Protein AF-A0A4Q5QGW1-F1 (afdb_monomer_lite)

pLDDT: mean 91.92, std 2.6, range [81.06, 95.5]

Sequence (68 aa):
MITNVSFKDENTMILDLSNKRSFYIPLDEFPVIAALTSEEREDFEIIDDEYLSFLTIDELYSLKELIG

Structure (mmCIF, N/CA/C/O backbone):
data_AF-A0A4Q5QGW1-F1
#
_entry.id   AF-A0A4Q5QGW1-F1
#
loop_
_atom_site.group_PDB
_atom_site.id
_atom_site.type_symbol
_atom_site.label_atom_id
_atom_site.label_alt_id
_atom_site.label_comp_id
_atom_site.label_asym_id
_atom_site.label_entity_id
_atom_site.label_seq_id
_atom_site.pdbx_PDB_ins_code
_atom_site.Cartn_x
_atom_site.Cartn_y
_atom_site.Cartn_z
_atom_site.occupancy
_atom_site.B_iso_or_equiv
_atom_site.auth_seq_id
_atom_site.auth_comp_id
_atom_site.auth_asym_id
_atom_site.auth_atom_id
_atom_site.pdbx_PDB_model_num
ATOM 1 N N . MET A 1 1 ? 7.826 1.871 -11.988 1.00 89.31 1 MET A N 1
ATOM 2 C CA . MET A 1 1 ? 8.765 2.166 -10.898 1.00 89.31 1 MET A CA 1
ATOM 3 C C . MET A 1 1 ? 8.014 2.897 -9.815 1.00 89.31 1 MET A C 1
ATOM 5 O O . MET A 1 1 ? 7.621 4.046 -10.032 1.00 89.31 1 MET A O 1
ATOM 9 N N . ILE A 1 2 ? 7.750 2.186 -8.728 1.00 91.94 2 ILE A N 1
ATOM 10 C CA . ILE A 1 2 ? 7.220 2.725 -7.481 1.00 91.94 2 ILE A CA 1
ATOM 11 C C . ILE A 1 2 ? 8.303 3.629 -6.896 1.00 91.94 2 ILE A C 1
ATOM 13 O O . ILE A 1 2 ? 9.460 3.234 -6.812 1.00 91.94 2 ILE A O 1
ATOM 17 N N . THR A 1 3 ? 7.947 4.859 -6.553 1.00 93.12 3 THR A N 1
ATOM 18 C CA . THR A 1 3 ? 8.869 5.818 -5.925 1.00 93.12 3 THR A CA 1
ATOM 19 C C . THR A 1 3 ? 8.497 6.128 -4.488 1.00 93.12 3 THR A C 1
ATOM 21 O O . THR A 1 3 ? 9.356 6.554 -3.725 1.00 93.12 3 THR A O 1
ATOM 24 N N . ASN A 1 4 ? 7.226 5.957 -4.134 1.00 93.12 4 ASN A N 1
ATOM 25 C CA . ASN A 1 4 ? 6.731 6.200 -2.791 1.00 93.12 4 ASN A CA 1
ATOM 26 C C . ASN A 1 4 ? 5.424 5.431 -2.578 1.00 93.12 4 ASN A C 1
ATOM 28 O O . ASN A 1 4 ? 4.634 5.273 -3.515 1.00 93.12 4 ASN A O 1
ATOM 32 N N . VAL A 1 5 ? 5.200 4.997 -1.341 1.00 93.75 5 VAL A N 1
ATOM 33 C CA . VAL A 1 5 ? 3.929 4.444 -0.873 1.00 93.75 5 VAL A CA 1
ATOM 34 C C . VAL A 1 5 ? 3.529 5.231 0.363 1.00 93.75 5 VAL A C 1
ATOM 36 O O . VAL A 1 5 ? 4.346 5.493 1.241 1.00 93.75 5 VAL A O 1
ATOM 39 N N . SER A 1 6 ? 2.281 5.676 0.404 1.00 93.56 6 SER A N 1
ATOM 40 C CA . SER A 1 6 ? 1.735 6.409 1.542 1.00 93.56 6 SER A CA 1
ATOM 41 C C . SER A 1 6 ? 0.274 6.051 1.751 1.00 93.56 6 SER A C 1
ATOM 43 O O . SER A 1 6 ? -0.379 5.504 0.866 1.00 93.56 6 SER A O 1
ATOM 45 N N . PHE A 1 7 ? -0.257 6.373 2.923 1.00 92.69 7 PHE A N 1
ATOM 46 C CA . PHE A 1 7 ? -1.636 6.073 3.282 1.00 92.69 7 PHE A CA 1
ATOM 47 C C . PHE A 1 7 ? -2.341 7.371 3.633 1.00 92.69 7 PHE A C 1
ATOM 49 O O . PHE A 1 7 ? -1.862 8.154 4.452 1.00 92.69 7 PHE A O 1
ATOM 56 N N . LYS A 1 8 ? -3.471 7.631 2.975 1.00 88.50 8 LYS A N 1
ATOM 57 C CA . LYS A 1 8 ? -4.272 8.830 3.253 1.00 88.50 8 LYS A CA 1
ATOM 58 C C . LYS A 1 8 ? -5.143 8.641 4.492 1.00 88.50 8 LYS A C 1
ATOM 60 O O . LYS A 1 8 ? -5.365 9.585 5.245 1.00 88.50 8 LYS A O 1
ATOM 65 N N . ASP A 1 9 ? -5.667 7.434 4.644 1.00 86.50 9 ASP A N 1
ATOM 66 C CA 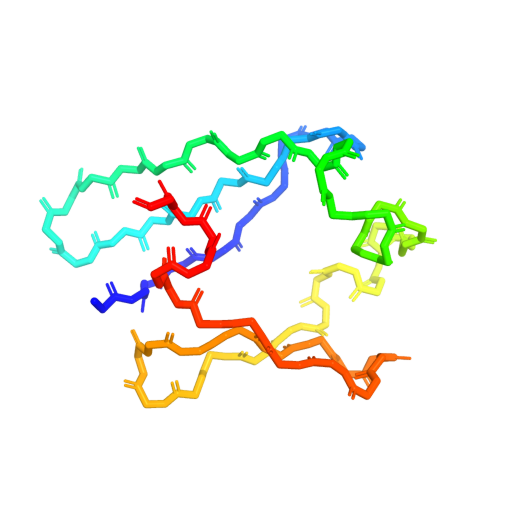. ASP A 1 9 ? -6.561 6.992 5.704 1.00 86.50 9 ASP A CA 1
ATOM 67 C C . ASP A 1 9 ? -6.490 5.459 5.817 1.00 86.50 9 ASP A C 1
ATOM 69 O O . ASP A 1 9 ? -5.689 4.805 5.144 1.00 86.50 9 ASP A O 1
ATOM 73 N N . GLU A 1 10 ? -7.331 4.875 6.668 1.00 84.94 10 GLU A N 1
ATOM 74 C CA . GLU A 1 10 ? -7.374 3.426 6.885 1.00 84.94 10 GLU A CA 1
ATOM 75 C C . GLU A 1 10 ? -7.790 2.632 5.636 1.00 84.94 10 GLU A C 1
ATOM 77 O O . GLU A 1 10 ? -7.515 1.433 5.576 1.00 84.94 10 GLU A O 1
ATOM 82 N N . ASN A 1 11 ? -8.367 3.291 4.625 1.00 90.81 11 ASN A N 1
ATOM 83 C CA . ASN A 1 11 ? -9.003 2.653 3.474 1.00 90.81 11 ASN A CA 1
ATOM 84 C C . ASN A 1 11 ? -8.300 2.933 2.142 1.00 90.81 11 ASN A C 1
ATOM 86 O O . ASN A 1 11 ? -8.642 2.303 1.146 1.00 90.81 11 ASN A O 1
ATOM 90 N N . THR A 1 12 ? -7.358 3.876 2.091 1.00 94.00 12 THR A N 1
ATOM 91 C CA . THR A 1 12 ? -6.764 4.334 0.830 1.00 94.00 12 THR A CA 1
ATOM 92 C C . THR A 1 12 ? -5.246 4.350 0.901 1.00 94.00 12 THR A C 1
ATOM 94 O O . THR A 1 12 ? -4.650 5.153 1.629 1.00 94.00 12 THR A O 1
ATOM 97 N N . MET A 1 13 ? -4.624 3.527 0.061 1.00 94.62 13 MET A N 1
ATOM 98 C CA . MET A 1 13 ? -3.196 3.577 -0.227 1.00 94.62 13 MET A CA 1
ATOM 99 C C . MET A 1 13 ? -2.945 4.457 -1.453 1.00 94.62 13 MET A C 1
ATOM 101 O O . MET A 1 13 ? -3.688 4.431 -2.431 1.00 94.62 13 MET A O 1
ATOM 105 N N . ILE A 1 14 ? -1.897 5.265 -1.395 1.00 95.50 14 ILE A N 1
ATOM 106 C CA . ILE A 1 14 ? -1.432 6.111 -2.486 1.00 95.50 14 ILE A CA 1
ATOM 107 C C . ILE A 1 14 ? -0.071 5.596 -2.920 1.00 95.50 14 ILE A C 1
ATOM 109 O O . ILE A 1 14 ? 0.867 5.531 -2.125 1.00 95.50 14 ILE A O 1
ATOM 113 N N . LEU A 1 15 ? 0.028 5.270 -4.201 1.00 94.75 15 LEU A N 1
ATOM 114 C CA . LEU A 1 15 ? 1.234 4.752 -4.813 1.00 94.75 15 LEU A CA 1
ATOM 115 C C . LEU A 1 15 ? 1.749 5.742 -5.858 1.00 94.75 15 LEU A C 1
ATOM 117 O O . LEU A 1 15 ? 1.125 5.931 -6.907 1.00 94.75 15 LEU A O 1
ATOM 121 N N . ASP A 1 16 ? 2.883 6.379 -5.578 1.00 95.06 16 ASP A N 1
ATOM 122 C CA . ASP A 1 16 ? 3.499 7.337 -6.493 1.00 95.06 16 ASP A CA 1
ATOM 123 C C . ASP A 1 16 ? 4.518 6.641 -7.386 1.00 95.06 16 ASP A C 1
ATOM 125 O O . ASP A 1 16 ? 5.347 5.851 -6.927 1.00 95.06 16 ASP A O 1
ATOM 129 N N . LEU A 1 17 ? 4.490 6.982 -8.671 1.00 94.38 17 LEU A N 1
ATOM 130 C CA . LEU A 1 17 ? 5.388 6.442 -9.680 1.00 94.38 17 LEU A CA 1
ATOM 131 C C . LEU A 1 17 ? 6.373 7.491 -10.196 1.00 94.38 17 LEU A C 1
ATOM 133 O O . LEU A 1 17 ? 6.081 8.688 -10.270 1.00 94.38 17 LEU A O 1
ATOM 137 N N . SER A 1 18 ? 7.503 7.014 -10.722 1.00 94.50 18 SER A N 1
ATOM 138 C CA . SER A 1 18 ? 8.561 7.859 -11.304 1.00 94.50 18 SER A CA 1
ATOM 139 C C . SER A 1 18 ? 8.100 8.760 -12.457 1.00 94.50 18 SER A C 1
ATOM 141 O O . SER A 1 18 ? 8.711 9.790 -12.742 1.00 94.50 18 SER A O 1
ATOM 143 N N . ASN A 1 19 ? 6.988 8.418 -13.110 1.00 93.69 19 ASN A N 1
ATOM 144 C CA . ASN A 1 19 ? 6.371 9.217 -14.170 1.00 93.69 19 ASN A CA 1
ATOM 145 C C . ASN A 1 19 ? 5.455 10.342 -13.645 1.00 93.69 19 ASN A C 1
ATOM 147 O O . ASN A 1 19 ? 4.710 10.926 -14.436 1.00 93.69 19 ASN A O 1
ATOM 151 N N . LYS A 1 20 ? 5.513 10.652 -12.341 1.00 93.38 20 LYS A N 1
ATOM 152 C CA . LYS A 1 20 ? 4.683 11.650 -11.643 1.00 93.38 20 LYS A CA 1
ATOM 153 C C . LYS A 1 20 ? 3.190 11.316 -11.610 1.00 93.38 20 LYS A C 1
ATOM 155 O O . LYS A 1 20 ? 2.371 12.210 -11.398 1.00 93.38 20 LYS A O 1
ATOM 160 N N . ARG A 1 21 ? 2.819 10.060 -11.864 1.00 93.44 21 ARG A N 1
ATOM 161 C CA . ARG A 1 21 ? 1.454 9.582 -11.635 1.00 93.44 21 ARG A CA 1
ATOM 162 C C . ARG A 1 21 ? 1.349 9.033 -10.223 1.00 93.44 21 ARG A C 1
ATOM 164 O O . ARG A 1 21 ? 2.266 8.359 -9.766 1.00 93.44 21 ARG A O 1
ATOM 171 N N . SER A 1 22 ? 0.200 9.266 -9.613 1.00 95.00 22 SER A N 1
ATOM 172 C CA . SER A 1 22 ? -0.184 8.673 -8.340 1.00 95.00 22 SER A CA 1
ATOM 173 C C . SER A 1 22 ? -1.419 7.816 -8.569 1.00 95.00 22 SER A C 1
ATOM 175 O O . SER A 1 22 ? -2.364 8.258 -9.231 1.00 95.00 22 SER A O 1
ATOM 177 N N . PHE A 1 23 ? -1.400 6.598 -8.047 1.00 94.62 23 PHE A N 1
ATOM 178 C CA . PHE A 1 23 ? -2.545 5.697 -8.033 1.00 94.62 23 PHE A CA 1
ATOM 179 C C . PHE A 1 23 ? -3.163 5.703 -6.643 1.00 94.62 23 PHE A C 1
ATOM 181 O O . PHE A 1 23 ? -2.454 5.606 -5.646 1.00 94.62 23 PHE A O 1
ATOM 188 N N . TYR A 1 24 ? -4.485 5.837 -6.596 1.00 94.44 24 TYR A N 1
ATOM 189 C CA . TYR A 1 24 ? -5.267 5.718 -5.372 1.00 94.44 24 TYR A CA 1
ATOM 190 C C . TYR A 1 24 ? -5.859 4.319 -5.358 1.00 94.44 24 TYR A C 1
ATOM 192 O O . TYR A 1 24 ? -6.718 4.008 -6.181 1.00 94.44 24 TYR A O 1
ATOM 200 N N . ILE A 1 25 ? -5.349 3.490 -4.460 1.00 93.75 25 ILE A N 1
ATOM 201 C CA . ILE A 1 25 ? -5.674 2.077 -4.358 1.00 93.75 25 ILE A CA 1
ATOM 202 C C . ILE A 1 25 ? -6.592 1.910 -3.147 1.00 93.75 25 ILE A C 1
ATOM 204 O O . ILE A 1 25 ? -6.181 2.234 -2.025 1.00 93.75 25 ILE A O 1
ATOM 208 N N . PRO A 1 26 ? -7.839 1.463 -3.352 1.00 93.44 26 PRO A N 1
ATOM 209 C CA . PRO A 1 26 ? -8.748 1.202 -2.254 1.00 93.44 26 PRO A CA 1
ATOM 210 C C . PRO A 1 26 ? -8.346 -0.121 -1.577 1.00 93.44 26 PRO A C 1
ATOM 212 O O . PRO A 1 26 ? -8.088 -1.129 -2.229 1.00 93.44 26 PRO A O 1
ATOM 215 N N . LEU A 1 27 ? -8.203 -0.101 -0.252 1.00 91.81 27 LEU A N 1
ATOM 216 C CA . LEU A 1 27 ? -7.695 -1.235 0.529 1.00 91.81 27 LEU A CA 1
ATOM 217 C C . LEU A 1 27 ? -8.753 -2.312 0.798 1.00 91.81 27 LEU A C 1
ATOM 219 O O . LEU A 1 27 ? -8.413 -3.388 1.279 1.00 91.81 27 LEU A O 1
ATOM 223 N N . ASP A 1 28 ? -10.020 -2.067 0.473 1.00 91.50 28 ASP A N 1
ATOM 224 C CA . ASP A 1 28 ? -11.078 -3.082 0.531 1.00 91.50 28 ASP A CA 1
ATOM 225 C C . ASP A 1 28 ? -10.830 -4.251 -0.438 1.00 91.50 28 ASP A C 1
ATOM 227 O O . ASP A 1 28 ? -11.238 -5.378 -0.153 1.00 91.50 28 ASP A O 1
ATOM 231 N N . GLU A 1 29 ? -10.099 -4.011 -1.529 1.00 89.81 29 GLU A N 1
ATOM 232 C CA . GLU A 1 29 ? -9.615 -5.047 -2.450 1.00 89.81 29 GLU A CA 1
ATOM 233 C C . GLU A 1 29 ? -8.389 -5.812 -1.910 1.00 89.81 29 GLU A C 1
ATOM 235 O O . GLU A 1 29 ? -8.091 -6.914 -2.374 1.00 89.81 29 GLU A O 1
ATOM 240 N N . PHE A 1 30 ? -7.720 -5.280 -0.881 1.00 91.75 30 PHE A N 1
ATOM 241 C CA . PHE A 1 30 ? -6.499 -5.827 -0.281 1.00 91.75 30 PHE A CA 1
ATOM 242 C C . PHE A 1 30 ? -6.688 -6.057 1.229 1.00 91.75 30 PHE A C 1
ATOM 244 O O . PHE A 1 30 ? -6.086 -5.355 2.049 1.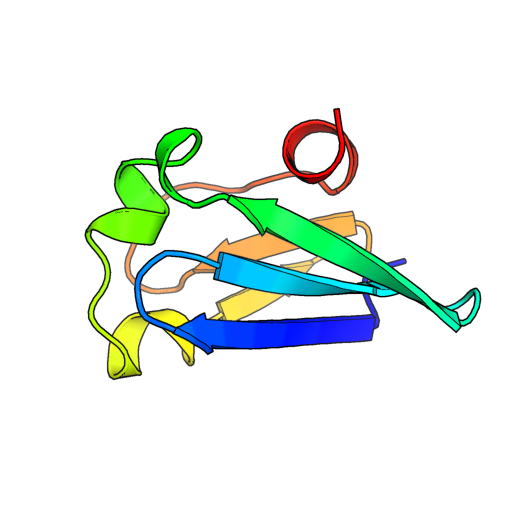00 91.75 30 PHE A O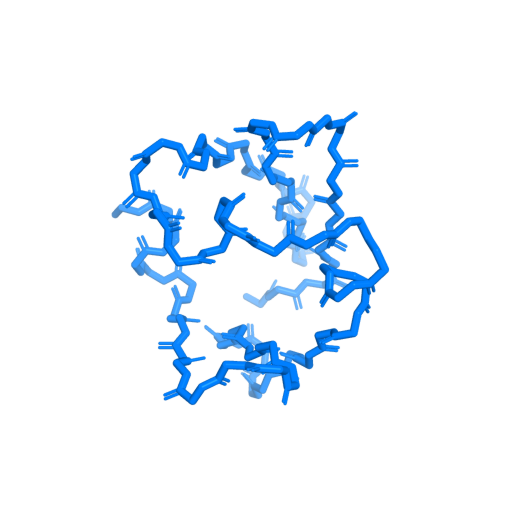 1
ATOM 251 N N . PRO A 1 31 ? -7.506 -7.051 1.636 1.00 90.50 31 PRO A N 1
ATOM 252 C CA . PRO A 1 31 ? -7.905 -7.241 3.033 1.00 90.50 31 PRO A CA 1
ATOM 253 C C . PRO A 1 31 ? -6.730 -7.485 3.989 1.00 90.50 31 PRO A C 1
ATOM 255 O O . PRO A 1 31 ? -6.832 -7.175 5.173 1.00 90.50 31 PRO A O 1
ATOM 258 N N . VAL A 1 32 ? -5.613 -8.016 3.488 1.00 92.31 32 VAL A N 1
ATOM 259 C CA . VAL A 1 32 ? -4.397 -8.258 4.277 1.00 92.31 32 VAL A CA 1
ATOM 260 C C . VAL A 1 32 ? -3.701 -6.938 4.617 1.00 92.31 32 VAL A C 1
ATOM 262 O O . VAL A 1 32 ? -3.417 -6.691 5.784 1.00 92.31 32 VAL A O 1
ATOM 265 N N . ILE A 1 33 ? -3.525 -6.044 3.636 1.00 92.12 33 ILE A N 1
ATOM 266 C CA . ILE A 1 33 ? -2.990 -4.690 3.860 1.00 92.12 33 ILE A CA 1
ATOM 267 C C . ILE A 1 33 ? -3.961 -3.874 4.727 1.00 92.12 33 ILE A C 1
ATOM 269 O O . ILE A 1 33 ? -3.542 -3.139 5.620 1.00 92.12 33 ILE A O 1
ATOM 273 N N . ALA A 1 34 ? -5.273 -4.023 4.511 1.00 92.19 34 ALA A N 1
ATOM 274 C CA . ALA A 1 34 ? -6.292 -3.344 5.309 1.00 92.19 34 ALA A CA 1
ATOM 275 C C . ALA A 1 34 ? -6.246 -3.733 6.797 1.00 92.19 34 ALA A C 1
ATOM 277 O O . ALA A 1 34 ? -6.535 -2.896 7.652 1.00 92.19 34 ALA A O 1
ATOM 278 N N . ALA A 1 35 ? -5.864 -4.974 7.112 1.00 92.50 35 ALA A N 1
ATOM 279 C CA . ALA A 1 35 ? -5.756 -5.463 8.484 1.00 92.50 35 ALA A CA 1
ATOM 280 C C . ALA A 1 35 ? -4.531 -4.920 9.243 1.00 92.50 35 ALA A C 1
ATOM 282 O O . ALA A 1 35 ? -4.499 -5.026 10.470 1.00 92.50 35 ALA A O 1
ATOM 283 N N . LEU A 1 36 ? -3.555 -4.332 8.542 1.00 91.88 36 LEU A N 1
ATOM 284 C CA . LEU A 1 36 ? -2.381 -3.719 9.156 1.00 91.88 36 LEU A CA 1
ATOM 285 C C . LEU A 1 36 ? -2.747 -2.450 9.924 1.00 91.88 36 LEU A C 1
ATOM 287 O O . LEU A 1 36 ? -3.528 -1.617 9.449 1.00 91.88 36 LEU A O 1
ATOM 291 N N . THR A 1 37 ? -2.113 -2.268 11.078 1.00 91.62 37 THR A N 1
ATOM 292 C CA . THR A 1 37 ? -2.129 -1.005 11.822 1.00 91.62 37 THR A CA 1
ATOM 293 C C . THR A 1 37 ? -1.355 0.082 11.076 1.00 91.62 37 THR A C 1
ATOM 295 O O . THR A 1 37 ? -0.546 -0.199 10.195 1.00 91.62 37 THR A O 1
ATOM 298 N N . SER A 1 38 ? -1.570 1.349 11.436 1.00 88.69 38 SER A N 1
ATOM 299 C CA . SER A 1 38 ? -0.855 2.466 10.805 1.00 88.69 38 SER A CA 1
ATOM 300 C C . SER A 1 38 ? 0.668 2.351 10.917 1.00 88.69 38 SER A C 1
ATOM 302 O O . SER A 1 38 ? 1.353 2.725 9.978 1.00 88.69 38 SER A O 1
ATOM 304 N N . GLU A 1 39 ? 1.185 1.811 12.025 1.00 90.31 39 GLU A N 1
ATOM 305 C CA . GLU A 1 39 ? 2.625 1.592 12.231 1.00 90.31 39 GLU A CA 1
ATOM 306 C C . GLU A 1 39 ? 3.153 0.497 11.291 1.00 90.31 39 GLU A C 1
ATOM 308 O O . GLU A 1 39 ? 4.105 0.715 10.553 1.00 90.31 39 GLU A O 1
ATOM 313 N N . GLU A 1 40 ? 2.461 -0.641 11.206 1.00 92.19 40 GLU A N 1
ATOM 314 C CA . GLU A 1 40 ? 2.857 -1.751 10.326 1.00 92.19 40 GLU A CA 1
ATOM 315 C C . GLU A 1 40 ? 2.778 -1.394 8.835 1.00 92.19 40 GLU A C 1
ATOM 317 O O . GLU A 1 40 ? 3.499 -1.958 8.017 1.00 92.19 40 GLU A O 1
ATOM 322 N N . ARG A 1 41 ? 1.900 -0.454 8.467 1.00 90.38 41 ARG A N 1
ATOM 323 C CA . ARG A 1 41 ? 1.794 0.063 7.095 1.00 90.38 41 ARG A CA 1
ATOM 324 C C . ARG A 1 41 ? 2.965 0.958 6.706 1.00 90.38 41 ARG A C 1
ATOM 326 O O . ARG A 1 41 ? 3.221 1.100 5.514 1.00 90.38 41 ARG A O 1
ATOM 333 N N . GLU A 1 42 ? 3.632 1.588 7.670 1.00 89.12 42 GLU A N 1
ATOM 334 C CA . GLU A 1 42 ? 4.835 2.393 7.421 1.00 89.12 42 GLU A CA 1
ATOM 335 C C . GLU A 1 42 ? 6.084 1.510 7.265 1.00 89.12 42 GLU A C 1
ATOM 337 O O . GLU A 1 42 ? 7.020 1.893 6.561 1.00 89.12 42 GLU A O 1
ATOM 342 N N . ASP A 1 43 ? 6.056 0.296 7.820 1.00 92.38 43 ASP A N 1
ATOM 343 C CA . ASP A 1 43 ? 7.110 -0.712 7.699 1.00 92.38 43 ASP A CA 1
ATOM 344 C C . ASP A 1 43 ? 6.971 -1.531 6.400 1.00 92.38 43 ASP A C 1
ATOM 346 O O . ASP A 1 43 ? 6.647 -2.725 6.400 1.00 92.38 43 ASP A O 1
ATOM 350 N N . PHE A 1 44 ? 7.245 -0.883 5.265 1.00 92.38 44 PHE A N 1
ATOM 351 C CA . PHE A 1 44 ? 7.262 -1.514 3.943 1.00 92.38 44 PHE A CA 1
ATOM 352 C C . PHE A 1 44 ? 8.611 -1.381 3.227 1.00 92.38 44 PHE A C 1
ATOM 354 O O . PHE A 1 44 ? 9.406 -0.476 3.477 1.00 92.38 44 PHE A O 1
ATOM 361 N N . GLU A 1 45 ? 8.831 -2.260 2.254 1.00 93.56 45 GLU A N 1
ATOM 362 C CA . GLU A 1 45 ? 9.959 -2.231 1.333 1.00 93.56 45 GLU A CA 1
ATOM 363 C C . GLU A 1 45 ? 9.476 -2.259 -0.118 1.00 93.56 45 GLU A C 1
ATOM 365 O O . GLU A 1 45 ? 8.540 -2.975 -0.484 1.00 93.56 45 GLU A O 1
ATOM 370 N N . ILE A 1 46 ? 10.151 -1.476 -0.961 1.00 93.69 46 ILE A N 1
ATOM 371 C CA . ILE A 1 46 ? 9.990 -1.523 -2.413 1.00 93.69 46 ILE A CA 1
ATOM 372 C C . ILE A 1 46 ? 11.134 -2.363 -2.978 1.00 93.69 46 ILE A C 1
ATOM 374 O O . ILE A 1 46 ? 12.303 -2.023 -2.791 1.00 93.69 46 ILE A O 1
ATOM 378 N N . ILE A 1 47 ? 10.798 -3.437 -3.691 1.00 94.00 47 ILE A N 1
ATOM 379 C CA . ILE A 1 47 ? 11.766 -4.369 -4.280 1.00 94.00 47 ILE A CA 1
ATOM 380 C C . ILE A 1 47 ? 11.745 -4.212 -5.801 1.00 94.00 47 ILE A C 1
ATOM 382 O O . ILE A 1 47 ? 10.678 -4.199 -6.421 1.00 94.00 47 ILE A O 1
ATOM 386 N N . ASP A 1 48 ? 12.930 -4.068 -6.399 1.00 93.50 48 ASP A N 1
ATOM 387 C CA . ASP A 1 48 ? 13.141 -3.903 -7.847 1.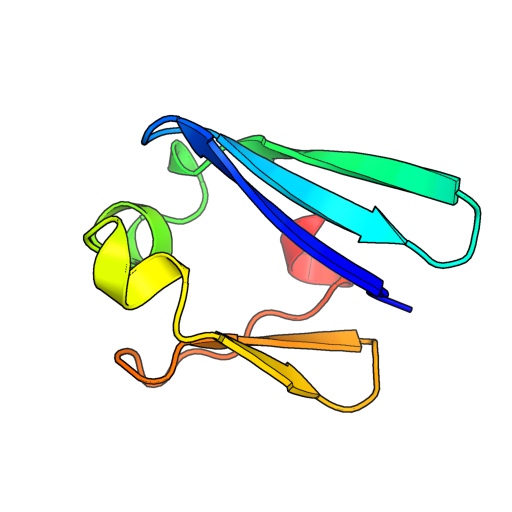00 93.50 48 ASP A CA 1
ATOM 388 C C . ASP A 1 48 ? 12.288 -2.793 -8.495 1.00 93.50 48 ASP A C 1
ATOM 390 O O . ASP A 1 48 ? 11.948 -2.860 -9.674 1.00 93.50 48 ASP A O 1
ATOM 394 N N . ASP A 1 49 ? 11.905 -1.772 -7.723 1.00 92.31 49 ASP A N 1
ATOM 395 C CA . ASP A 1 49 ? 10.996 -0.687 -8.122 1.00 92.31 49 ASP A CA 1
ATOM 396 C C . ASP A 1 49 ? 9.612 -1.152 -8.635 1.00 92.31 49 ASP A C 1
ATOM 398 O O . ASP A 1 49 ? 8.841 -0.351 -9.181 1.00 92.31 49 ASP A O 1
ATOM 402 N N . GLU A 1 50 ? 9.275 -2.432 -8.498 1.00 93.56 50 GLU A N 1
ATOM 403 C CA . GLU A 1 50 ? 8.073 -3.040 -9.077 1.00 93.56 50 GLU A CA 1
ATOM 404 C C . GLU A 1 50 ? 7.251 -3.839 -8.073 1.00 93.56 50 GLU A C 1
ATOM 406 O O . GLU A 1 50 ? 6.105 -4.152 -8.385 1.00 93.56 50 GLU A O 1
ATOM 411 N N . TYR A 1 51 ? 7.777 -4.126 -6.886 1.00 94.44 51 TYR A N 1
ATOM 412 C CA . TYR A 1 51 ? 7.066 -4.875 -5.858 1.00 94.44 51 TYR A CA 1
ATOM 413 C C . TYR A 1 51 ? 7.012 -4.107 -4.545 1.00 94.44 51 TYR A C 1
ATOM 415 O O . TYR A 1 51 ? 7.934 -3.365 -4.211 1.00 94.44 51 TYR A O 1
ATOM 423 N N . LEU A 1 52 ? 5.929 -4.319 -3.808 1.00 94.12 52 LEU A N 1
ATOM 424 C CA . LEU A 1 52 ? 5.686 -3.810 -2.471 1.00 94.12 52 LEU A CA 1
ATOM 425 C C . LEU A 1 52 ? 5.583 -4.993 -1.508 1.00 94.12 52 LEU A C 1
ATOM 427 O O . LEU A 1 52 ? 4.739 -5.871 -1.691 1.00 94.12 52 LEU A O 1
ATOM 431 N N . SER A 1 53 ? 6.437 -4.995 -0.492 1.00 93.44 53 SER A N 1
ATOM 432 C CA . SER A 1 53 ? 6.431 -5.961 0.606 1.00 93.44 53 SER A CA 1
ATOM 433 C C . SER A 1 53 ? 6.202 -5.211 1.909 1.00 93.44 53 SER A C 1
ATOM 435 O O . SER A 1 53 ? 6.829 -4.178 2.120 1.00 93.44 53 SER A O 1
ATOM 437 N N . PHE A 1 54 ? 5.363 -5.725 2.803 1.00 93.19 54 PHE A N 1
ATOM 438 C CA . PHE A 1 54 ? 5.279 -5.209 4.175 1.00 93.19 54 PHE A CA 1
ATOM 439 C C . PHE A 1 54 ? 6.037 -6.156 5.101 1.00 93.19 54 PHE A C 1
ATOM 441 O O . PHE A 1 54 ? 5.977 -7.366 4.908 1.00 93.19 54 PHE A O 1
ATOM 448 N N . LEU A 1 5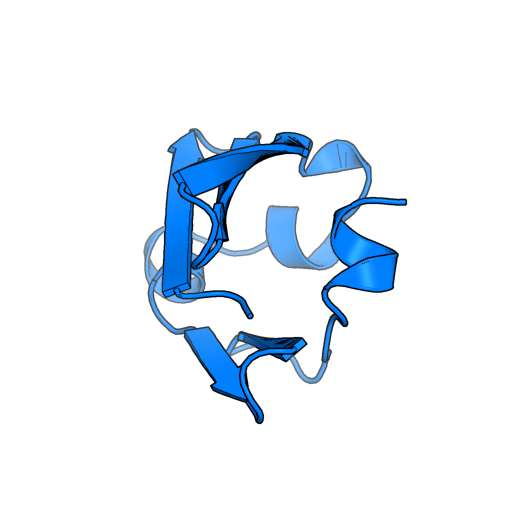5 ? 6.764 -5.637 6.093 1.00 90.44 55 LEU A N 1
ATOM 449 C CA . LEU A 1 55 ? 7.624 -6.476 6.943 1.00 90.44 55 LEU A CA 1
ATOM 450 C C . LEU A 1 55 ? 6.831 -7.440 7.838 1.00 90.44 55 LEU A C 1
ATOM 452 O O . LEU A 1 55 ? 7.359 -8.461 8.279 1.00 90.44 55 LEU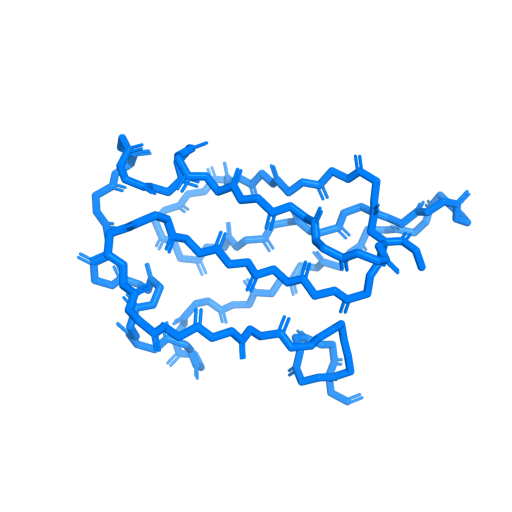 A O 1
ATOM 456 N N . THR A 1 56 ? 5.580 -7.107 8.142 1.00 90.50 56 THR A N 1
ATOM 457 C CA . THR A 1 56 ? 4.735 -7.855 9.081 1.00 90.50 56 THR A CA 1
ATOM 458 C C . THR A 1 56 ? 3.882 -8.937 8.426 1.00 90.50 56 THR A C 1
ATOM 460 O O . THR A 1 56 ? 3.291 -9.753 9.137 1.00 90.50 56 THR A O 1
ATOM 463 N N . ILE A 1 57 ? 3.844 -8.995 7.091 1.00 89.50 57 ILE A N 1
ATOM 464 C CA . ILE A 1 57 ? 3.105 -10.010 6.327 1.00 89.50 57 ILE A CA 1
ATOM 465 C C . ILE A 1 57 ? 4.040 -10.689 5.332 1.00 89.50 57 ILE A C 1
ATOM 467 O O . ILE A 1 57 ? 4.928 -10.070 4.763 1.00 89.50 57 ILE A O 1
ATOM 471 N N . ASP A 1 58 ? 3.801 -11.969 5.079 1.00 86.94 58 ASP A N 1
ATOM 472 C CA . ASP A 1 58 ? 4.586 -12.767 4.129 1.00 86.94 58 ASP A CA 1
ATOM 473 C C . ASP A 1 58 ? 4.014 -12.663 2.699 1.00 86.94 58 ASP A C 1
ATOM 475 O O . ASP A 1 58 ? 3.950 -13.642 1.957 1.00 86.94 58 ASP A O 1
ATOM 479 N N . GLU A 1 59 ? 3.509 -11.478 2.334 1.00 87.25 59 GLU A N 1
ATOM 480 C CA . GLU A 1 59 ? 2.887 -11.209 1.035 1.00 87.25 59 GLU A CA 1
ATOM 481 C C . GLU A 1 59 ? 3.647 -10.132 0.262 1.00 87.25 59 GLU A C 1
ATOM 483 O O . GLU A 1 59 ? 4.056 -9.103 0.803 1.00 87.25 59 GLU A O 1
ATOM 488 N N . LEU A 1 60 ? 3.797 -10.383 -1.039 1.00 91.94 60 LEU A N 1
ATOM 489 C CA . LEU A 1 60 ? 4.459 -9.504 -1.988 1.00 91.94 60 LEU A CA 1
ATOM 490 C C . LEU A 1 60 ? 3.456 -9.093 -3.063 1.00 91.94 60 LEU A C 1
ATOM 492 O O . LEU A 1 60 ? 2.902 -9.951 -3.749 1.00 91.94 60 LEU A O 1
ATOM 496 N N . TYR A 1 61 ? 3.269 -7.789 -3.242 1.00 93.62 61 TYR A N 1
ATOM 497 C CA . TYR A 1 61 ? 2.348 -7.234 -4.229 1.00 93.62 61 TYR A CA 1
ATOM 498 C C . TYR A 1 61 ? 3.122 -6.596 -5.371 1.00 93.62 61 TYR A C 1
ATOM 500 O O . TYR A 1 61 ? 3.924 -5.687 -5.159 1.00 93.62 61 TYR A O 1
ATOM 508 N N . SER A 1 62 ? 2.880 -7.028 -6.602 1.00 94.06 62 SER A N 1
ATOM 509 C CA . SER A 1 62 ? 3.448 -6.356 -7.768 1.00 94.06 62 SER A CA 1
ATOM 510 C C . SER A 1 62 ? 2.699 -5.062 -8.084 1.00 94.06 62 SER A C 1
ATOM 512 O O . SER A 1 62 ? 1.492 -4.935 -7.881 1.00 94.06 62 SER A O 1
ATOM 514 N N . LEU A 1 63 ? 3.394 -4.111 -8.702 1.00 92.06 63 LEU A N 1
ATOM 515 C CA . LEU A 1 63 ? 2.816 -2.873 -9.216 1.00 92.06 63 LEU A CA 1
ATOM 516 C C . LEU A 1 63 ? 1.611 -3.145 -10.125 1.00 92.06 63 LEU A C 1
ATOM 518 O O . LEU A 1 63 ? 0.664 -2.371 -10.115 1.00 92.06 63 LEU A O 1
ATOM 522 N N . LYS A 1 64 ? 1.646 -4.227 -10.912 1.00 91.62 64 LYS A N 1
ATOM 523 C CA . LYS A 1 64 ? 0.547 -4.607 -11.809 1.00 91.62 64 LYS A CA 1
ATOM 524 C C . LYS A 1 64 ? -0.687 -5.045 -11.028 1.00 91.62 64 LYS A C 1
ATOM 526 O O . LYS A 1 64 ? -1.772 -4.583 -11.342 1.00 91.62 64 LYS A O 1
ATOM 531 N N . GLU A 1 65 ? -0.516 -5.872 -9.999 1.00 91.06 65 GLU A N 1
ATOM 532 C CA . GLU A 1 65 ? -1.622 -6.291 -9.126 1.00 91.06 65 GLU A CA 1
ATOM 533 C C . GLU A 1 65 ? -2.230 -5.105 -8.378 1.00 91.06 65 GLU A C 1
ATOM 535 O O . GLU A 1 65 ? -3.444 -5.023 -8.240 1.00 91.06 65 GLU A O 1
ATOM 540 N N . LEU A 1 66 ? -1.392 -4.158 -7.953 1.00 90.31 66 LEU A N 1
ATOM 541 C CA . LEU A 1 66 ? -1.819 -2.969 -7.220 1.00 90.31 66 LEU A CA 1
ATOM 542 C C . LEU A 1 66 ? -2.619 -1.967 -8.068 1.00 90.31 66 LEU A C 1
ATOM 544 O O . LEU A 1 66 ? -3.420 -1.221 -7.513 1.00 90.31 66 LEU A O 1
ATOM 548 N N . ILE A 1 67 ? -2.395 -1.904 -9.386 1.00 88.31 67 ILE A N 1
ATOM 549 C CA . ILE A 1 67 ? -3.056 -0.923 -10.271 1.00 88.31 67 ILE A CA 1
ATOM 550 C C . ILE A 1 67 ? -4.119 -1.517 -11.208 1.00 88.31 67 ILE A C 1
ATOM 552 O O . ILE A 1 67 ? -4.840 -0.732 -11.829 1.00 88.31 67 ILE A O 1
ATOM 556 N N . GLY A 1 68 ? -4.217 -2.849 -11.306 1.00 81.06 68 GLY A N 1
ATOM 557 C CA . GLY A 1 68 ? -5.134 -3.564 -12.206 1.00 81.06 68 GLY A CA 1
ATOM 558 C C . GLY A 1 68 ? -4.563 -3.833 -13.595 1.00 81.06 68 GLY A C 1
ATOM 559 O O . GLY A 1 68 ? -4.380 -2.865 -14.370 1.00 81.06 68 GLY A O 1
#

Radius of gyration: 10.84 Å; chains: 1; bounding box: 24×24×26 Å

Secondary structure (DSSP, 8-state):
-EEEEEEEETTEEEEEETTS-EEEEEGGG-HHHHTS-HHHHHSEEEETTTEEEETTSS-EEEHHHHH-

Foldseek 3Di:
DFDDWDAPDLFWIWTADPVRDIDTFGCVVVVPLSPDDPVQNVQWDQDPVFWIDGPVDPDIHGVVNRRD